Protein AF-A0A239HEV6-F1 (afdb_monomer_lite)

Organism: NCBI:txid1500549

Sequence (34 aa):
TFEGKEMPVGSYYWTLEVRETGEVRKGILNLLRK

Radius of gyration: 12.63 Å; chains: 1; bounding box: 27×13×37 Å

Structure (mmCIF, N/CA/C/O backbone):
data_AF-A0A239HEV6-F1
#
_entry.id   AF-A0A239HEV6-F1
#
loop_
_a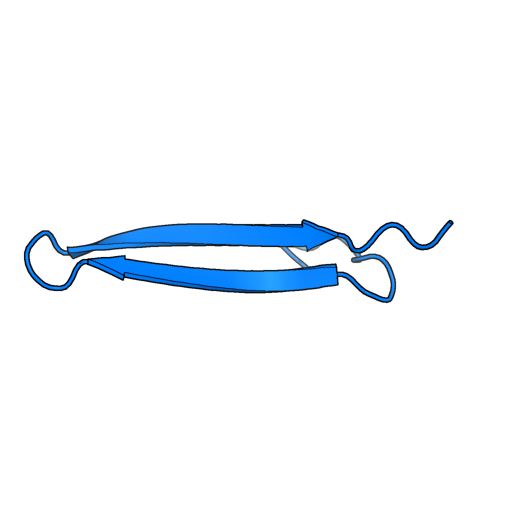tom_site.group_PDB
_atom_site.id
_atom_site.type_symbol
_atom_site.label_atom_id
_atom_site.label_alt_id
_atom_site.label_comp_id
_atom_site.label_asym_id
_atom_site.label_entity_id
_atom_site.label_seq_id
_atom_site.pdbx_PDB_ins_code
_atom_site.Cartn_x
_atom_site.Cartn_y
_atom_site.Cartn_z
_atom_site.occupancy
_atom_site.B_iso_or_equiv
_atom_site.auth_seq_id
_atom_site.auth_comp_id
_atom_site.auth_asym_id
_atom_site.auth_atom_id
_atom_site.pdbx_PDB_model_num
ATOM 1 N N . THR A 1 1 ? 10.565 4.794 -3.503 1.00 72.12 1 THR A N 1
ATOM 2 C CA . THR A 1 1 ? 10.858 3.496 -2.865 1.00 72.12 1 THR A CA 1
ATOM 3 C C . THR A 1 1 ? 9.850 3.264 -1.752 1.00 72.12 1 THR A C 1
ATOM 5 O O . THR A 1 1 ? 9.375 4.238 -1.178 1.00 72.12 1 THR A O 1
ATOM 8 N N . PHE A 1 2 ? 9.478 2.021 -1.460 1.00 77.12 2 PHE A N 1
ATOM 9 C CA . PHE A 1 2 ? 8.659 1.659 -0.295 1.00 77.12 2 PHE A CA 1
ATOM 10 C C . PHE A 1 2 ? 9.450 0.659 0.544 1.00 77.12 2 PHE A C 1
ATOM 12 O O . PHE A 1 2 ? 9.964 -0.310 -0.008 1.00 77.12 2 PHE A O 1
ATOM 19 N N . GLU A 1 3 ? 9.623 0.933 1.841 1.00 83.19 3 GLU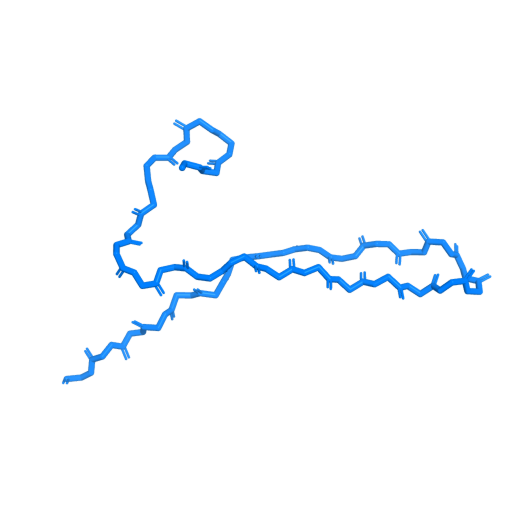 A N 1
ATOM 20 C CA . GLU A 1 3 ? 10.477 0.125 2.735 1.00 83.19 3 GLU A CA 1
ATOM 21 C C . GLU A 1 3 ? 11.893 -0.112 2.168 1.00 83.19 3 GLU A C 1
ATOM 23 O O . GLU A 1 3 ? 12.444 -1.208 2.224 1.00 83.19 3 GLU A O 1
ATOM 28 N N . GLY A 1 4 ? 12.473 0.916 1.539 1.00 85.19 4 GLY A N 1
ATOM 29 C CA . GLY A 1 4 ? 13.796 0.828 0.911 1.00 85.19 4 GLY A CA 1
ATOM 30 C C . GLY A 1 4 ? 13.836 0.078 -0.427 1.00 85.19 4 GLY A C 1
ATOM 31 O O . GLY A 1 4 ? 14.883 0.060 -1.065 1.00 85.19 4 GLY A O 1
ATOM 32 N N . LYS A 1 5 ? 12.717 -0.485 -0.902 1.00 82.81 5 LYS A N 1
ATOM 33 C CA . LYS A 1 5 ? 12.628 -1.167 -2.202 1.00 82.81 5 LYS A CA 1
ATOM 34 C C . LYS A 1 5 ? 12.217 -0.208 -3.310 1.00 82.81 5 LYS A C 1
ATOM 36 O O . LYS A 1 5 ? 11.332 0.634 -3.129 1.00 82.81 5 LYS A O 1
ATOM 41 N N . GLU A 1 6 ? 12.867 -0.322 -4.460 1.00 84.50 6 GLU A N 1
ATOM 42 C CA . GLU A 1 6 ? 12.516 0.442 -5.655 1.00 84.50 6 GLU A CA 1
ATOM 43 C C . GLU A 1 6 ? 11.156 -0.010 -6.193 1.00 84.50 6 GLU A C 1
ATOM 45 O O . GLU A 1 6 ? 10.843 -1.200 -6.209 1.00 84.50 6 GLU A O 1
ATOM 50 N N . MET A 1 7 ? 10.310 0.959 -6.546 1.00 83.62 7 MET A N 1
ATOM 51 C CA . MET A 1 7 ? 8.923 0.703 -6.927 1.00 83.62 7 MET A CA 1
ATOM 52 C C . MET A 1 7 ? 8.774 0.822 -8.441 1.00 83.62 7 MET A C 1
ATOM 54 O O . MET A 1 7 ? 9.335 1.760 -9.013 1.00 83.62 7 MET A O 1
ATOM 58 N N . PRO A 1 8 ? 8.004 -0.071 -9.086 1.00 82.19 8 PRO A N 1
ATOM 59 C CA . PRO A 1 8 ? 7.681 0.060 -10.497 1.00 82.19 8 PRO A CA 1
ATOM 60 C C . PRO A 1 8 ? 7.054 1.417 -10.837 1.00 82.19 8 PRO A C 1
ATOM 62 O O . PRO A 1 8 ? 6.320 2.019 -10.047 1.00 82.19 8 PRO A O 1
ATOM 65 N N . VAL A 1 9 ? 7.299 1.882 -12.061 1.00 81.25 9 VAL A N 1
ATOM 66 C CA . VAL A 1 9 ? 6.596 3.045 -12.609 1.00 81.25 9 VAL A CA 1
ATOM 67 C C . VAL A 1 9 ? 5.105 2.702 -12.704 1.00 81.25 9 VAL A C 1
ATOM 69 O O . VAL A 1 9 ? 4.738 1.704 -13.319 1.00 81.25 9 VAL A O 1
ATOM 72 N N . GLY A 1 10 ? 4.248 3.516 -12.080 1.00 80.62 10 GLY A N 1
ATOM 73 C CA . GLY A 1 10 ? 2.803 3.258 -11.991 1.00 80.62 10 GLY A CA 1
ATOM 74 C C . GLY A 1 10 ? 2.339 2.577 -10.696 1.00 80.62 10 GLY A C 1
ATOM 75 O O . GLY A 1 10 ? 1.178 2.174 -10.608 1.00 80.62 10 GLY A O 1
ATOM 76 N N . SER A 1 11 ? 3.208 2.456 -9.687 1.00 84.62 11 SER A N 1
ATOM 77 C CA . SER A 1 11 ? 2.797 2.107 -8.324 1.00 84.62 11 SER A CA 1
ATOM 78 C C . SER A 1 11 ? 2.197 3.317 -7.599 1.00 84.62 11 SER A C 1
ATOM 80 O O . SER A 1 11 ? 2.834 4.364 -7.489 1.00 84.62 11 SER A O 1
ATOM 82 N N . TYR A 1 12 ? 0.996 3.157 -7.050 1.00 85.06 12 TYR A N 1
ATOM 83 C CA . TYR A 1 12 ? 0.310 4.156 -6.232 1.00 85.06 12 TYR A CA 1
ATOM 84 C C . TYR A 1 12 ? 0.334 3.737 -4.767 1.00 85.06 12 TYR A C 1
ATOM 86 O O . TYR A 1 12 ? 0.075 2.580 -4.439 1.00 85.06 12 TYR A O 1
ATOM 94 N N . TYR A 1 13 ? 0.616 4.687 -3.881 1.00 86.81 13 TYR A N 1
ATOM 95 C CA . TYR A 1 13 ? 0.505 4.488 -2.442 1.00 86.81 13 TYR A CA 1
ATOM 96 C C . TYR A 1 13 ? -0.858 4.974 -1.955 1.00 86.81 13 TYR A C 1
ATO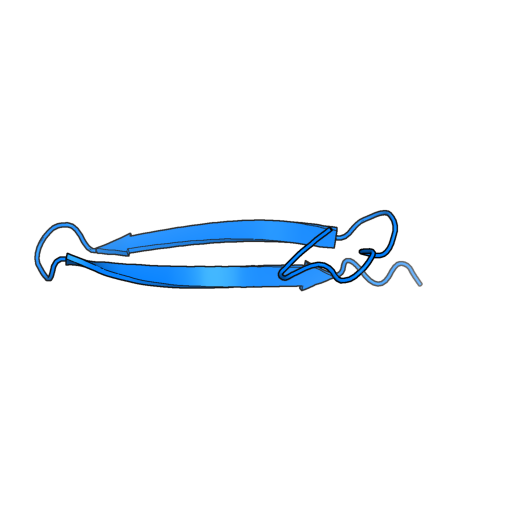M 98 O O . TYR A 1 13 ? -1.283 6.069 -2.326 1.00 86.81 13 TYR A O 1
ATOM 106 N N . TRP A 1 14 ? -1.532 4.187 -1.119 1.00 87.44 14 TRP A N 1
ATOM 107 C CA . TRP A 1 14 ? -2.806 4.580 -0.519 1.00 87.44 14 TRP A CA 1
ATOM 108 C C . TRP A 1 14 ? -2.787 4.413 0.999 1.00 87.44 14 TRP A C 1
ATOM 110 O O . TRP A 1 14 ? -2.036 3.613 1.562 1.00 87.44 14 TRP A O 1
ATOM 120 N N . THR A 1 15 ? -3.612 5.208 1.675 1.00 93.50 15 THR A N 1
ATOM 121 C CA . THR A 1 15 ? -3.808 5.177 3.126 1.00 93.50 15 THR A CA 1
ATOM 122 C C . THR A 1 15 ? -5.281 5.406 3.431 1.00 93.50 15 THR A C 1
ATOM 124 O O . THR A 1 15 ? -5.915 6.263 2.820 1.00 93.50 15 THR A O 1
ATOM 127 N N . LEU A 1 16 ? -5.814 4.622 4.360 1.00 93.94 16 LEU A N 1
ATOM 128 C CA . LEU A 1 16 ? -7.191 4.663 4.824 1.00 93.94 16 LEU A CA 1
ATOM 129 C C . LEU A 1 16 ? -7.167 4.665 6.353 1.00 93.94 16 LEU A C 1
ATOM 131 O O . LEU A 1 16 ? -6.518 3.817 6.962 1.00 93.94 16 LEU A O 1
ATOM 135 N N . GLU A 1 17 ? -7.832 5.642 6.955 1.00 96.38 17 GLU A N 1
ATOM 136 C CA . GLU A 1 17 ? -7.859 5.854 8.401 1.00 96.38 17 GLU A CA 1
ATOM 137 C C . GLU A 1 17 ? -9.309 5.902 8.877 1.00 96.38 17 GLU A C 1
ATOM 139 O O . GLU A 1 17 ? -10.116 6.675 8.354 1.00 96.38 17 GLU A O 1
ATOM 144 N N . VAL A 1 18 ? -9.632 5.069 9.863 1.00 96.62 18 VAL A N 1
ATOM 145 C CA . VAL A 1 18 ? -10.923 5.076 10.555 1.00 96.62 18 VAL A CA 1
ATOM 146 C C . VAL A 1 18 ? -10.759 5.918 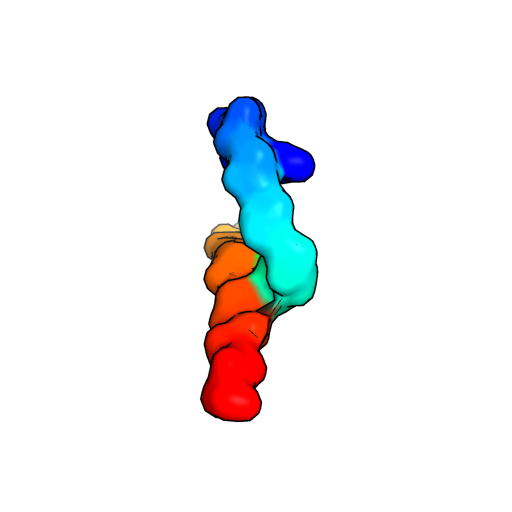11.816 1.00 96.62 18 VAL A C 1
ATOM 148 O O . VAL A 1 18 ? -10.094 5.494 12.759 1.00 96.62 18 VAL A O 1
ATOM 151 N N . ARG A 1 19 ? -11.334 7.125 11.841 1.00 94.06 19 ARG A N 1
ATOM 152 C CA . ARG A 1 19 ? -11.108 8.100 12.927 1.00 94.06 19 ARG A CA 1
ATOM 153 C C . ARG A 1 19 ? -11.673 7.643 14.269 1.00 94.06 19 ARG A C 1
ATOM 155 O O . ARG A 1 19 ? -11.136 7.994 15.311 1.00 94.06 19 ARG A O 1
ATOM 162 N N . GLU A 1 20 ? -12.742 6.861 14.238 1.00 93.62 20 GLU A N 1
ATOM 163 C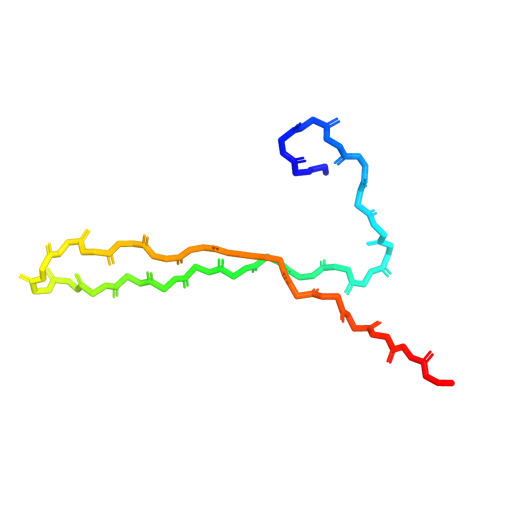 CA . GLU A 1 20 ? -13.460 6.375 15.412 1.00 93.62 20 GLU A CA 1
ATOM 164 C C . GLU A 1 20 ? -12.679 5.294 16.165 1.00 93.62 20 GLU A C 1
ATOM 166 O O . GLU A 1 20 ? -12.762 5.214 17.388 1.00 93.62 20 GLU A O 1
ATOM 171 N N . THR A 1 21 ? -11.919 4.463 15.448 1.00 95.56 21 THR A N 1
ATOM 172 C CA . THR A 1 21 ? -11.128 3.368 16.032 1.00 95.56 21 THR A CA 1
ATOM 173 C C . THR A 1 21 ? -9.629 3.659 16.045 1.00 95.56 21 THR A C 1
ATOM 175 O O . THR A 1 21 ? -8.877 2.953 16.712 1.00 95.56 21 THR A O 1
ATOM 178 N N . GLY A 1 22 ? -9.182 4.678 15.303 1.00 93.88 22 GLY A N 1
ATOM 179 C CA . GLY A 1 22 ? -7.769 4.958 15.053 1.00 93.88 22 GLY A CA 1
ATOM 180 C C . GLY A 1 22 ? -7.096 3.924 14.144 1.00 93.88 22 GLY A C 1
ATOM 181 O O . GLY A 1 22 ? -5.870 3.899 14.045 1.00 93.88 22 GLY A O 1
ATOM 182 N N . GLU A 1 23 ? -7.864 3.039 13.501 1.00 96.12 23 GLU A N 1
ATOM 183 C CA . GLU A 1 23 ? -7.300 1.988 12.661 1.00 96.12 23 GLU A CA 1
ATOM 184 C C . GLU A 1 23 ? -6.787 2.567 11.341 1.00 96.12 23 GLU A C 1
ATOM 186 O O . GLU A 1 23 ? -7.515 3.238 10.606 1.00 96.12 23 GLU A O 1
ATOM 191 N N . VAL A 1 24 ? -5.528 2.266 11.022 1.00 95.50 24 VAL A N 1
ATOM 192 C CA . VAL A 1 24 ? -4.857 2.747 9.815 1.00 95.50 24 VAL A CA 1
ATOM 193 C C . VAL A 1 24 ? -4.472 1.573 8.928 1.00 95.50 24 VAL A C 1
ATOM 195 O O . VAL A 1 24 ? -3.716 0.689 9.327 1.00 95.50 24 VAL A O 1
ATOM 198 N N . ARG A 1 25 ? -4.941 1.601 7.681 1.00 94.50 25 ARG A N 1
ATOM 199 C CA . ARG A 1 25 ? -4.598 0.638 6.632 1.00 94.50 25 ARG A CA 1
ATOM 200 C C . ARG A 1 25 ? -3.863 1.354 5.516 1.00 94.50 25 ARG A C 1
ATOM 202 O O . ARG A 1 25 ? -4.283 2.418 5.070 1.00 94.50 25 ARG A O 1
ATOM 209 N N . LYS A 1 26 ? -2.751 0.785 5.066 1.00 92.56 26 LYS A N 1
ATOM 210 C CA . LYS A 1 26 ? -1.928 1.356 3.997 1.00 92.56 26 LYS A CA 1
ATOM 211 C C . LYS A 1 26 ? -1.503 0.255 3.046 1.00 92.56 26 LYS A C 1
ATOM 213 O O . LYS A 1 26 ? -1.399 -0.902 3.451 1.00 92.56 26 LYS A O 1
ATOM 218 N N . GLY A 1 27 ? -1.230 0.611 1.800 1.00 90.31 27 GLY A N 1
ATOM 219 C CA . GLY A 1 27 ? -0.802 -0.368 0.815 1.00 90.31 27 GLY A CA 1
ATOM 220 C C . GLY A 1 27 ? -0.304 0.246 -0.480 1.00 90.31 27 GLY A C 1
ATOM 221 O O . GLY A 1 27 ? -0.310 1.462 -0.675 1.00 90.31 27 GLY A O 1
ATOM 222 N N . ILE A 1 28 ? 0.128 -0.641 -1.371 1.00 89.56 28 ILE A N 1
ATOM 223 C CA . ILE A 1 28 ? 0.582 -0.311 -2.717 1.00 89.56 28 ILE A CA 1
ATOM 224 C C . ILE A 1 28 ? -0.418 -0.887 -3.7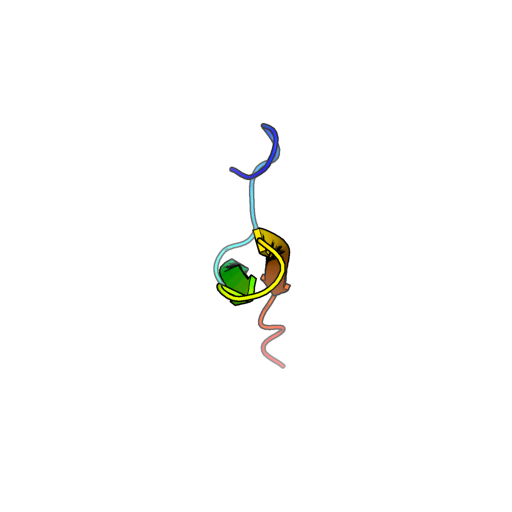13 1.00 89.56 28 ILE A C 1
ATOM 226 O O . ILE A 1 28 ? -0.765 -2.065 -3.643 1.00 89.56 28 ILE A O 1
ATOM 230 N N . LEU A 1 29 ? -0.835 -0.067 -4.669 1.00 85.25 29 LEU A N 1
ATOM 231 C CA . LEU A 1 29 ? -1.587 -0.480 -5.843 1.00 85.25 29 LEU A CA 1
ATOM 232 C C . LEU A 1 29 ? -0.658 -0.453 -7.060 1.00 85.25 29 LEU A C 1
ATOM 234 O O . LEU A 1 29 ? -0.113 0.594 -7.398 1.00 85.25 29 LEU A O 1
ATOM 238 N N . ASN A 1 30 ? -0.492 -1.591 -7.733 1.00 82.00 30 ASN A N 1
ATOM 239 C CA . ASN A 1 30 ? 0.239 -1.668 -8.998 1.00 82.00 30 ASN A CA 1
ATOM 240 C C . ASN A 1 30 ? -0.765 -1.701 -10.153 1.00 82.00 30 ASN A C 1
ATOM 242 O O . ASN A 1 30 ? -1.537 -2.654 -10.265 1.00 82.00 30 ASN A O 1
ATOM 246 N N . LEU A 1 31 ? -0.761 -0.679 -11.012 1.00 72.81 31 LEU A N 1
ATOM 247 C CA . LEU A 1 31 ? -1.565 -0.691 -12.234 1.00 72.81 31 LEU A CA 1
ATOM 248 C C . LEU A 1 31 ? -0.848 -1.526 -13.298 1.00 72.81 31 LEU A C 1
ATOM 250 O O . LEU A 1 31 ? 0.089 -1.063 -13.945 1.00 72.81 31 LEU A O 1
ATOM 254 N N . LEU A 1 32 ? -1.289 -2.767 -13.484 1.00 73.38 32 LEU A N 1
ATOM 255 C CA . LEU A 1 32 ? -0.836 -3.594 -14.598 1.00 73.38 32 LEU A CA 1
ATOM 256 C C . LEU A 1 32 ? -1.564 -3.135 -15.868 1.00 73.38 32 LEU A C 1
ATOM 258 O O . LEU A 1 32 ? -2.771 -3.333 -16.008 1.00 73.38 32 LEU A O 1
ATOM 262 N N . ARG A 1 33 ? -0.841 -2.482 -16.783 1.00 65.75 33 ARG A N 1
ATOM 263 C CA . ARG A 1 33 ? -1.349 -2.127 -18.115 1.00 65.75 33 ARG A CA 1
ATOM 264 C C . ARG A 1 33 ? -1.183 -3.340 -19.041 1.00 65.75 33 ARG A C 1
ATOM 266 O O . ARG A 1 33 ? -0.108 -3.931 -19.056 1.00 65.75 33 ARG A O 1
ATOM 273 N N . LYS A 1 34 ? -2.251 -3.725 -19.746 1.00 64.06 34 LYS A N 1
ATOM 274 C CA . LYS A 1 34 ? -2.257 -4.824 -20.728 1.00 64.06 34 LYS A CA 1
ATOM 275 C C . LYS A 1 34 ? -1.639 -4.391 -22.054 1.00 64.06 34 LYS A C 1
ATOM 277 O O . LYS A 1 34 ? -1.838 -3.208 -22.415 1.00 64.06 34 LYS A O 1
#

Secondary structure (DSSP, 8-state):
-BTTB---TTEEEEEEEETTTTEEEEEEEE----

Foldseek 3Di:
DPPPDDDDDQKDKDWDADPVVRDIDIDIDHDDDD

pLDDT: mean 85.76, std 8.68, range [64.06, 96.62]